Protein AF-A0A6F8TXB1-F1 (afdb_monomer)

Sequence (115 aa):
MKSAGVFAMDGSDTSNQTKEVLQENDIIHRHESSSLTKERLDWATYIFTMTSNHKRAIVDQYPHVADKIFTLKEFVLEDPVDLDVSDPYGGSVDIYRHTYRELDSLIEALIKKLG

pLDDT: mean 81.37, std 16.85, range [35.0, 94.94]

Nearest PDB structures (foldseek):
  4pic-assembly1_B  TM=9.239E-01  e=4.698E-11  Geobacillus stearothermophilus
  4etn-assembly1_A  TM=9.297E-01  e=1.037E-09  Bacillus subtilis
  4kk4-assembly1_A  TM=9.295E-01  e=7.984E-09  Bacillus subtilis subsp. subtilis str. 168
  1u2p-assembly1_A  TM=8.370E-01  e=1.551E-05  Mycobacterium tuberculosis
  3js5-assembly1_A  TM=8.436E-01  e=2.626E-05  Entamoeba histolytica HM-1:IMSS

Solvent-accessible surface area (backbone atoms only — not comparable to full-atom values): 7038 Å² total; per-residue (Å²): 140,87,78,62,35,97,80,47,65,76,85,68,79,78,52,70,49,57,52,51,51,31,58,78,66,75,51,83,84,80,80,70,63,33,72,72,47,70,70,58,60,70,70,46,80,66,42,76,28,58,26,59,66,58,42,47,57,48,32,77,76,39,62,92,45,56,92,38,52,38,25,52,41,64,68,56,42,92,80,61,94,60,44,54,64,69,79,38,82,96,56,56,56,69,42,39,49,49,36,47,54,53,50,52,55,50,50,54,46,42,51,67,73,77,106

Mean predicted aligned error: 7.18 Å

Radius of gyration: 14.64 Å; Cα contacts (8 Å, |Δi|>4): 111; chains: 1; bounding box: 31×29×36 Å

Foldseek 3Di:
DDDEDQDDDFPDDDDPLLVVLCVVVVHDDPDGHDHDDPVVLVPDQAAEDQAPVSQVVCCVVPVVSVVRYAHLCVVQDPDDPHRHQDDQPPHDSVSVNVSVVVVVVSVVSVVVVVD

Structure (mmCIF, N/CA/C/O backbone):
data_AF-A0A6F8TXB1-F1
#
_entry.id   AF-A0A6F8TXB1-F1
#
loop_
_atom_site.group_PDB
_atom_site.id
_atom_site.type_symbol
_atom_site.label_atom_id
_atom_site.label_alt_id
_atom_site.label_comp_id
_atom_site.label_asym_id
_atom_site.label_entity_id
_atom_site.label_seq_id
_atom_site.pdbx_PDB_ins_code
_atom_site.Cartn_x
_atom_site.Cartn_y
_atom_site.Cartn_z
_atom_site.occupancy
_atom_site.B_iso_or_equiv
_atom_site.auth_seq_id
_atom_site.auth_comp_id
_atom_site.auth_asym_id
_atom_site.auth_atom_id
_atom_site.pdbx_PDB_model_num
ATOM 1 N N . MET A 1 1 ? -14.865 1.362 -6.107 1.00 48.09 1 MET A N 1
ATOM 2 C CA . MET A 1 1 ? -13.529 1.499 -5.489 1.00 48.09 1 MET A CA 1
ATOM 3 C C . MET A 1 1 ? -12.995 2.887 -5.830 1.00 48.09 1 MET A C 1
ATOM 5 O O . MET A 1 1 ? -13.197 3.317 -6.959 1.00 48.09 1 MET A O 1
ATOM 9 N N . LYS A 1 2 ? -12.398 3.615 -4.882 1.00 49.03 2 LYS A N 1
ATOM 10 C CA . LYS A 1 2 ? -11.694 4.881 -5.152 1.00 49.03 2 LYS A CA 1
ATOM 11 C C . LYS A 1 2 ? -10.253 4.719 -4.668 1.00 49.03 2 LYS A C 1
ATOM 13 O O . LYS A 1 2 ? -10.065 4.294 -3.535 1.00 49.03 2 LYS A O 1
ATOM 18 N N . SER A 1 3 ? -9.279 5.026 -5.522 1.00 49.12 3 SER A N 1
ATOM 19 C CA . SER A 1 3 ? -7.849 5.017 -5.186 1.00 49.12 3 SER A CA 1
ATOM 20 C C . SER A 1 3 ? -7.360 6.458 -5.005 1.00 49.12 3 SER A C 1
ATOM 22 O O . SER A 1 3 ? -7.830 7.359 -5.704 1.00 49.12 3 SER A O 1
ATOM 24 N N . ALA A 1 4 ? -6.478 6.690 -4.034 1.00 52.03 4 ALA A N 1
ATOM 25 C CA . ALA A 1 4 ? -5.829 7.973 -3.778 1.00 52.03 4 ALA A CA 1
ATOM 26 C C . ALA A 1 4 ? -4.355 7.707 -3.454 1.00 52.03 4 ALA A C 1
ATOM 28 O O . ALA A 1 4 ? -4.048 6.836 -2.641 1.00 52.03 4 ALA A O 1
ATOM 29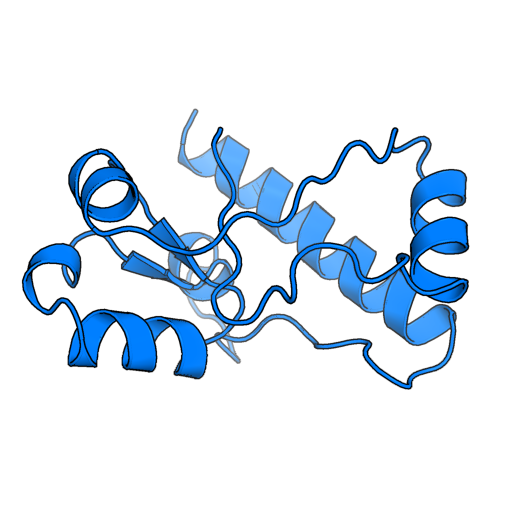 N N . GLY A 1 5 ? -3.449 8.428 -4.111 1.00 42.28 5 GLY A N 1
ATOM 30 C CA . GLY A 1 5 ? -2.013 8.299 -3.877 1.00 42.28 5 GLY A CA 1
ATOM 31 C C . GLY A 1 5 ? -1.552 9.289 -2.813 1.00 42.28 5 GLY A C 1
ATOM 32 O O . GLY A 1 5 ? -1.950 10.450 -2.834 1.00 42.28 5 GLY A O 1
ATOM 33 N N . VAL A 1 6 ? -0.692 8.842 -1.898 1.00 41.38 6 VAL A N 1
ATOM 34 C CA . VAL A 1 6 ? -0.116 9.693 -0.836 1.00 41.38 6 VAL A CA 1
ATOM 35 C C . VAL A 1 6 ? 0.968 10.633 -1.390 1.00 41.38 6 VAL A C 1
ATOM 37 O O . VAL A 1 6 ? 1.240 11.672 -0.803 1.00 41.38 6 VAL A O 1
ATOM 40 N N . PHE A 1 7 ? 1.527 10.315 -2.564 1.00 37.28 7 PHE A N 1
ATOM 41 C CA . PHE A 1 7 ? 2.569 11.094 -3.251 1.00 37.28 7 PHE A CA 1
ATOM 42 C C . PHE A 1 7 ? 2.355 11.169 -4.766 1.00 37.28 7 PHE A C 1
ATOM 44 O O . PHE A 1 7 ? 3.303 11.160 -5.549 1.00 37.28 7 PHE A O 1
ATOM 51 N N . ALA A 1 8 ? 1.103 11.193 -5.213 1.00 38.09 8 ALA A N 1
ATOM 52 C CA . ALA A 1 8 ? 0.847 11.263 -6.638 1.00 38.09 8 ALA A CA 1
ATOM 53 C C . ALA A 1 8 ? 0.998 12.715 -7.120 1.00 38.09 8 ALA A C 1
ATOM 55 O O . ALA A 1 8 ? 0.171 13.564 -6.797 1.00 38.09 8 ALA A O 1
ATOM 56 N N . MET A 1 9 ? 2.072 13.008 -7.864 1.00 35.09 9 MET A N 1
ATOM 57 C CA . MET A 1 9 ? 2.130 14.229 -8.667 1.00 35.09 9 MET A CA 1
ATOM 58 C C . MET A 1 9 ? 1.059 14.115 -9.752 1.00 35.09 9 MET A C 1
ATOM 60 O O . MET A 1 9 ? 1.071 13.173 -10.547 1.00 35.09 9 MET A O 1
ATOM 64 N N . ASP A 1 10 ? 0.123 15.058 -9.771 1.00 35.00 10 ASP A N 1
ATOM 65 C CA . ASP A 1 10 ? -0.870 15.152 -10.835 1.00 35.00 10 ASP A CA 1
ATOM 66 C C . ASP A 1 10 ? -0.149 15.290 -12.192 1.00 35.00 10 ASP A C 1
ATOM 68 O O . ASP A 1 10 ? 0.649 16.206 -12.397 1.00 35.00 10 ASP A O 1
ATOM 72 N N . GLY A 1 11 ? -0.414 14.365 -13.122 1.00 40.94 11 GLY A N 1
ATOM 73 C CA . GLY A 1 11 ? 0.029 14.466 -14.517 1.00 40.94 11 GLY A CA 1
ATOM 74 C C . GLY A 1 11 ? 1.402 13.882 -14.880 1.00 40.94 11 GLY A C 1
ATOM 75 O O . GLY A 1 11 ? 1.875 14.165 -15.981 1.00 40.94 11 GLY A O 1
ATOM 76 N N . SER A 1 12 ? 2.053 13.071 -14.036 1.00 46.84 12 SER A N 1
ATOM 77 C CA . SER A 1 12 ? 3.241 12.326 -14.485 1.00 46.84 12 SER A CA 1
ATOM 78 C C . SER A 1 12 ? 2.849 11.171 -15.415 1.00 46.84 12 SER A C 1
ATOM 80 O O . SER A 1 12 ? 2.021 10.328 -15.075 1.00 46.84 12 SER A O 1
ATOM 82 N N . ASP A 1 13 ? 3.435 11.146 -16.616 1.00 55.12 13 ASP A N 1
ATOM 83 C CA . ASP A 1 13 ? 3.264 10.039 -17.557 1.00 55.12 13 ASP A CA 1
ATOM 84 C C . ASP A 1 13 ? 3.815 8.752 -16.921 1.00 55.12 13 ASP A C 1
ATOM 86 O O . ASP A 1 13 ? 4.938 8.720 -16.409 1.00 55.12 13 ASP A O 1
ATOM 90 N N . THR A 1 14 ? 2.999 7.702 -16.913 1.00 65.44 14 THR A N 1
ATOM 91 C CA . THR A 1 14 ? 3.353 6.389 -16.369 1.00 65.44 14 THR A CA 1
ATOM 92 C C . THR A 1 14 ? 4.638 5.881 -17.039 1.00 65.44 14 THR A C 1
ATOM 94 O O . THR A 1 14 ? 4.778 5.985 -18.261 1.00 65.44 14 THR A O 1
ATOM 97 N N . SER A 1 15 ? 5.589 5.340 -16.260 1.00 74.44 15 SER A N 1
ATOM 98 C CA . SER A 1 15 ? 6.874 4.854 -16.791 1.00 74.44 15 SER A CA 1
ATOM 99 C C . SER A 1 15 ? 6.666 3.825 -17.910 1.00 74.44 15 SER A C 1
ATOM 101 O O . SER A 1 15 ? 5.671 3.093 -17.923 1.00 74.44 15 SER A O 1
ATOM 103 N N . ASN A 1 16 ? 7.604 3.748 -18.861 1.00 78.38 16 ASN A N 1
ATOM 104 C CA . ASN A 1 16 ? 7.507 2.798 -19.977 1.00 78.38 16 ASN A CA 1
ATOM 105 C C . ASN A 1 16 ? 7.383 1.349 -19.481 1.00 78.38 16 ASN A C 1
ATOM 107 O O . ASN A 1 16 ? 6.616 0.577 -20.044 1.00 78.3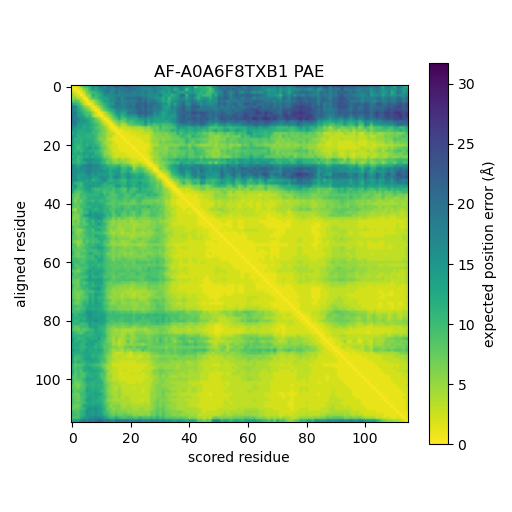8 16 ASN A O 1
ATOM 111 N N . GLN A 1 17 ? 8.068 1.015 -18.385 1.00 80.19 17 GLN A N 1
ATOM 112 C CA . GLN A 1 17 ? 7.998 -0.291 -17.738 1.00 80.19 17 GLN A CA 1
ATOM 113 C C . GLN A 1 17 ? 6.595 -0.582 -17.196 1.00 80.19 17 GLN A C 1
ATOM 115 O O . GLN A 1 17 ? 6.071 -1.669 -17.413 1.00 80.19 17 GLN A O 1
ATOM 120 N N . THR A 1 18 ? 5.946 0.388 -16.544 1.00 79.31 18 THR A N 1
ATOM 121 C CA . THR A 1 18 ? 4.557 0.213 -16.103 1.00 79.31 18 THR A CA 1
ATOM 122 C C . THR A 1 18 ? 3.614 0.061 -17.297 1.00 79.31 18 THR A C 1
ATOM 124 O O . THR A 1 18 ? 2.731 -0.789 -17.256 1.00 79.31 18 THR A O 1
ATOM 127 N N . LYS A 1 19 ? 3.794 0.830 -18.382 1.00 80.31 19 LYS A N 1
ATOM 128 C CA . LYS A 1 19 ? 2.977 0.679 -19.603 1.00 80.31 19 LYS A CA 1
ATOM 129 C C . LYS A 1 19 ? 3.106 -0.724 -20.200 1.00 80.31 19 LYS A C 1
ATOM 131 O O . LYS A 1 19 ? 2.087 -1.307 -20.554 1.00 80.31 19 LYS A O 1
ATOM 136 N N . GLU A 1 20 ? 4.324 -1.258 -20.272 1.00 83.31 20 GLU A N 1
ATOM 137 C CA . GLU A 1 20 ? 4.602 -2.610 -20.775 1.00 83.31 20 GLU A CA 1
ATOM 138 C C . GLU A 1 20 ? 3.883 -3.671 -19.935 1.00 83.31 20 GLU A C 1
ATOM 140 O O . GLU A 1 20 ? 3.090 -4.441 -20.469 1.00 83.31 20 GLU A O 1
ATOM 145 N N . VAL A 1 21 ? 4.054 -3.648 -18.610 1.00 84.25 21 VAL A N 1
ATOM 146 C CA . VAL A 1 21 ? 3.416 -4.633 -17.719 1.00 84.25 21 VAL A CA 1
ATOM 147 C C . VAL A 1 21 ? 1.887 -4.532 -17.740 1.00 84.25 21 VAL A C 1
ATOM 149 O O . VAL A 1 21 ? 1.204 -5.552 -17.691 1.00 84.25 21 VAL A O 1
ATOM 152 N N . LEU A 1 22 ? 1.318 -3.329 -17.856 1.00 84.19 22 LEU A N 1
ATOM 153 C CA . LEU A 1 22 ? -0.135 -3.167 -17.974 1.00 84.19 22 LEU A CA 1
ATOM 154 C C . LEU A 1 22 ? -0.674 -3.700 -19.308 1.00 84.19 22 LEU A C 1
ATOM 156 O O . LEU A 1 22 ? -1.735 -4.320 -19.321 1.00 84.19 22 LEU A O 1
ATOM 160 N N . GLN A 1 23 ? 0.052 -3.490 -20.411 1.00 84.44 23 GLN A N 1
ATOM 161 C CA . GLN A 1 23 ? -0.303 -4.047 -21.720 1.00 84.44 23 GLN A CA 1
ATOM 162 C C . GLN A 1 23 ? -0.225 -5.576 -21.729 1.00 84.44 23 GLN A C 1
ATOM 164 O O . GLN A 1 23 ? -1.124 -6.213 -22.265 1.00 84.44 23 GLN A O 1
ATOM 169 N N . GLU A 1 24 ? 0.800 -6.164 -21.103 1.00 87.44 24 GLU A N 1
ATOM 170 C CA . GLU A 1 24 ? 0.957 -7.624 -20.976 1.00 87.44 24 GLU A CA 1
ATOM 171 C C . GLU A 1 24 ? -0.212 -8.305 -20.256 1.00 87.44 24 GLU A C 1
ATOM 173 O O . GLU A 1 24 ? -0.450 -9.492 -20.468 1.00 87.44 24 GLU A O 1
ATOM 178 N N . ASN A 1 25 ? -0.924 -7.568 -19.402 1.00 82.19 25 ASN A N 1
ATOM 179 C CA . ASN A 1 25 ? -2.015 -8.087 -18.580 1.00 82.19 25 ASN A CA 1
ATOM 180 C C . ASN A 1 25 ? -3.390 -7.531 -18.995 1.00 82.19 25 ASN A C 1
ATOM 182 O O . ASN A 1 25 ? -4.342 -7.609 -18.221 1.00 82.19 25 ASN A O 1
ATOM 186 N N . ASP A 1 26 ? -3.496 -6.943 -20.194 1.00 82.44 26 ASP A N 1
ATOM 187 C CA . ASP A 1 26 ? -4.734 -6.377 -20.753 1.00 82.44 26 ASP A CA 1
ATOM 188 C C . ASP A 1 26 ? -5.427 -5.341 -19.837 1.00 82.44 26 ASP A C 1
ATOM 190 O O . ASP A 1 26 ? -6.646 -5.133 -19.880 1.00 82.44 26 ASP A O 1
ATOM 194 N N . ILE A 1 27 ? -4.649 -4.636 -19.008 1.00 76.69 27 ILE A N 1
ATOM 195 C CA . ILE A 1 27 ? -5.176 -3.640 -18.074 1.00 76.69 27 ILE A CA 1
ATOM 196 C C . ILE A 1 27 ? -5.301 -2.291 -18.776 1.00 76.69 27 ILE A C 1
ATOM 198 O O . ILE A 1 27 ? -4.318 -1.613 -19.086 1.00 76.69 27 ILE A O 1
ATOM 202 N N . ILE A 1 28 ? -6.545 -1.845 -18.962 1.00 64.12 28 ILE A N 1
ATOM 203 C CA . ILE A 1 28 ? -6.837 -0.513 -19.496 1.00 64.12 28 ILE A CA 1
ATOM 204 C C . ILE A 1 28 ? -6.487 0.542 -18.441 1.00 64.12 28 ILE A C 1
ATOM 206 O O . ILE A 1 28 ? -7.230 0.783 -17.488 1.00 64.12 28 ILE A O 1
ATOM 210 N N . HIS A 1 29 ? -5.361 1.221 -18.641 1.00 56.78 29 HIS A N 1
ATOM 211 C CA . HIS A 1 29 ? -4.914 2.294 -17.764 1.00 56.78 29 HIS A CA 1
ATOM 212 C C . HIS A 1 29 ? -5.701 3.592 -18.016 1.00 56.78 29 HIS A C 1
ATOM 214 O O . HIS A 1 29 ? -5.392 4.361 -18.924 1.00 56.78 29 HIS A O 1
ATOM 220 N N . ARG A 1 30 ? -6.718 3.861 -17.190 1.00 50.84 30 ARG A N 1
ATOM 221 C CA . ARG A 1 30 ? -7.267 5.214 -16.968 1.00 50.84 30 ARG A CA 1
ATOM 222 C C . ARG A 1 30 ? -7.042 5.606 -15.514 1.00 50.84 30 ARG A C 1
ATOM 224 O O . ARG A 1 30 ? -7.990 5.693 -14.738 1.00 50.84 30 ARG A O 1
ATOM 231 N N . HIS A 1 31 ? -5.785 5.762 -15.117 1.00 53.59 31 HIS A N 1
ATOM 232 C CA . HIS A 1 31 ? -5.487 6.295 -13.795 1.00 53.59 31 HIS A CA 1
ATOM 233 C C . HIS A 1 31 ? -5.436 7.814 -13.850 1.00 53.59 31 HIS A C 1
ATOM 235 O O . HIS A 1 31 ? -4.572 8.395 -14.498 1.00 53.59 31 HIS A O 1
ATOM 241 N N . GLU A 1 32 ? -6.339 8.443 -13.110 1.00 44.97 32 GLU A N 1
ATOM 242 C CA . GLU A 1 32 ? -6.087 9.769 -12.569 1.00 44.97 32 GLU A CA 1
ATOM 243 C C . GLU A 1 32 ? -5.596 9.584 -11.138 1.00 44.97 32 GLU A C 1
ATOM 245 O O . GLU A 1 32 ? -6.341 9.196 -10.228 1.00 44.97 32 GLU A O 1
ATOM 250 N N . SER A 1 33 ? -4.302 9.832 -10.954 1.00 50.78 33 SER A N 1
ATOM 251 C CA . SER A 1 33 ? -3.761 10.219 -9.660 1.00 50.78 33 SER A CA 1
ATOM 252 C C . SER A 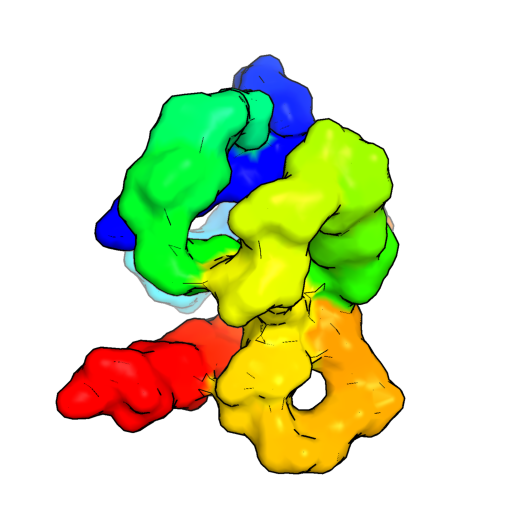1 33 ? -4.672 11.277 -9.054 1.00 50.78 33 SER A C 1
ATOM 254 O O . SER A 1 33 ? -5.047 12.238 -9.716 1.00 50.78 33 SER A O 1
ATOM 256 N N . SER A 1 34 ? -5.101 11.064 -7.817 1.00 56.62 34 SER A N 1
ATOM 257 C CA . SER A 1 34 ? -5.871 12.068 -7.101 1.00 56.62 34 SER A CA 1
ATOM 258 C C . SER A 1 34 ? -5.303 12.225 -5.712 1.00 56.62 34 SER A C 1
ATOM 260 O O . SER A 1 34 ? -5.058 11.239 -5.009 1.00 56.62 34 SER A O 1
ATOM 262 N N . SER A 1 35 ? -5.089 13.486 -5.352 1.00 67.88 35 SER A N 1
ATOM 263 C CA . SER A 1 35 ? -4.607 13.870 -4.036 1.00 67.88 35 SER A CA 1
ATOM 264 C C . SER A 1 35 ? -5.512 13.307 -2.939 1.00 67.88 35 SER A C 1
ATOM 266 O O . SER A 1 35 ? -6.741 13.240 -3.072 1.00 67.88 35 SER A O 1
ATOM 268 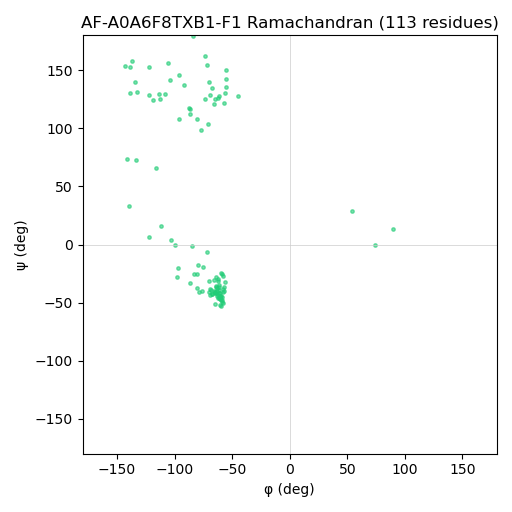N N . LEU A 1 36 ? -4.889 12.899 -1.837 1.00 73.62 36 LEU A N 1
ATOM 269 C CA . LEU A 1 36 ? -5.594 12.499 -0.630 1.00 73.62 36 LEU A CA 1
ATOM 270 C C . LEU A 1 36 ? -6.329 13.715 -0.046 1.00 73.62 36 LEU A C 1
ATOM 272 O O . LEU A 1 36 ? -5.714 14.746 0.209 1.00 73.62 36 LEU A O 1
ATOM 276 N N . THR A 1 37 ? -7.640 13.600 0.180 1.00 80.50 37 THR A N 1
ATOM 277 C CA . THR A 1 37 ? -8.427 14.646 0.852 1.00 80.50 37 THR A CA 1
ATOM 278 C C . THR A 1 37 ? -9.106 14.088 2.094 1.00 80.50 37 THR A C 1
ATOM 280 O O . THR A 1 37 ? -9.425 12.895 2.160 1.00 80.50 37 THR A O 1
ATOM 283 N N . LYS A 1 38 ? -9.362 14.957 3.078 1.00 83.75 38 LYS A N 1
ATOM 284 C CA . LYS A 1 38 ? -10.034 14.571 4.325 1.00 83.75 38 LYS A CA 1
ATOM 285 C C . LYS A 1 38 ? -11.413 13.966 4.055 1.00 83.75 38 LYS A C 1
ATOM 287 O O . LYS A 1 38 ? -11.779 12.977 4.673 1.00 83.75 38 LYS A O 1
ATOM 292 N N . GLU A 1 39 ? -12.151 14.492 3.085 1.00 84.62 39 GLU A N 1
ATOM 293 C CA . GLU A 1 39 ? -13.489 14.006 2.732 1.00 84.62 39 GLU A CA 1
ATOM 294 C C . GLU A 1 39 ? -13.449 12.566 2.207 1.00 84.62 39 GLU A C 1
ATOM 296 O O . GLU A 1 39 ? -14.346 11.770 2.488 1.00 84.62 39 GLU A O 1
ATOM 301 N N . ARG A 1 40 ? -12.397 12.205 1.458 1.00 82.88 40 ARG A N 1
ATOM 302 C CA . ARG A 1 40 ? -12.200 10.834 0.965 1.00 82.88 40 ARG A CA 1
ATOM 303 C C . ARG A 1 40 ? -11.848 9.879 2.098 1.00 82.88 40 ARG A C 1
ATOM 305 O O . ARG A 1 40 ? -12.366 8.765 2.124 1.00 82.88 40 ARG A O 1
ATOM 312 N N . LEU A 1 41 ? -10.996 10.330 3.018 1.00 86.38 41 LEU A N 1
ATOM 313 C CA . LEU A 1 41 ? -10.647 9.593 4.228 1.00 86.38 41 LEU A CA 1
ATOM 314 C C . LEU A 1 41 ? -11.883 9.351 5.099 1.00 86.38 41 LEU A C 1
ATOM 316 O O . LEU A 1 41 ? -12.118 8.223 5.517 1.00 86.38 41 LEU A O 1
ATOM 320 N N . ASP A 1 42 ? -12.708 10.373 5.319 1.00 86.56 42 ASP A N 1
ATOM 321 C CA . ASP A 1 42 ? -13.914 10.290 6.148 1.00 86.56 42 ASP A CA 1
ATOM 322 C C . ASP A 1 42 ? -14.953 9.334 5.541 1.00 86.56 42 ASP A C 1
ATOM 324 O O . ASP A 1 42 ? -15.522 8.515 6.261 1.00 86.56 42 ASP A O 1
ATOM 328 N N . TRP A 1 43 ? -15.135 9.367 4.217 1.00 87.81 43 TRP A N 1
ATOM 329 C CA . TRP A 1 43 ? -16.086 8.507 3.504 1.00 87.81 43 TRP A CA 1
ATOM 330 C C . TRP A 1 43 ? -15.688 7.022 3.462 1.00 87.81 43 TRP A C 1
ATOM 332 O O . TRP A 1 43 ? -16.560 6.155 3.406 1.00 87.81 43 TRP A O 1
ATOM 342 N N . ALA A 1 44 ? -14.390 6.711 3.447 1.00 86.06 44 ALA A N 1
ATOM 343 C CA . ALA A 1 44 ? -13.922 5.342 3.262 1.00 86.06 44 ALA A CA 1
ATOM 344 C C . ALA A 1 44 ? -14.277 4.438 4.456 1.00 86.06 44 ALA A C 1
ATOM 346 O O . ALA A 1 44 ? -14.044 4.808 5.608 1.00 86.06 44 ALA A O 1
ATOM 347 N N . THR A 1 45 ? -14.788 3.235 4.170 1.00 88.12 45 THR A N 1
ATOM 348 C CA . THR A 1 45 ? -14.970 2.157 5.163 1.00 88.12 45 THR A CA 1
ATOM 349 C C . THR A 1 45 ? -13.647 1.473 5.494 1.00 88.12 45 THR A C 1
ATOM 351 O O . THR A 1 45 ? -13.385 1.185 6.653 1.00 88.12 45 THR A O 1
ATOM 354 N N . TYR A 1 46 ? -12.810 1.260 4.475 1.00 89.56 46 TYR A N 1
ATOM 355 C CA . TYR A 1 46 ? -11.456 0.728 4.592 1.00 89.56 46 TYR A CA 1
ATOM 356 C C . TYR A 1 46 ? -10.512 1.559 3.726 1.00 89.56 46 TYR A C 1
ATOM 358 O O . TYR A 1 46 ? -10.861 1.941 2.605 1.00 89.56 46 TYR A O 1
ATOM 366 N N . ILE A 1 47 ? -9.321 1.830 4.247 1.00 91.62 47 ILE A N 1
ATOM 367 C CA . ILE A 1 47 ? -8.243 2.541 3.564 1.00 91.62 47 ILE A CA 1
ATOM 368 C C . ILE A 1 47 ? -7.056 1.587 3.485 1.00 91.62 47 ILE A C 1
ATOM 370 O O . ILE A 1 47 ? -6.596 1.100 4.514 1.00 91.62 47 ILE A O 1
ATOM 374 N N . PHE A 1 48 ? -6.554 1.345 2.274 1.00 92.19 48 PHE A N 1
ATOM 375 C CA . PHE A 1 48 ? -5.407 0.470 2.043 1.00 92.19 48 PHE A CA 1
ATOM 376 C C . PHE A 1 48 ? -4.207 1.265 1.537 1.00 92.19 48 PHE A C 1
ATOM 378 O O . PHE A 1 48 ? -4.307 1.971 0.533 1.00 92.19 48 PHE A O 1
ATOM 385 N N . THR A 1 49 ? -3.069 1.147 2.217 1.00 92.06 49 THR A N 1
ATOM 386 C CA . THR A 1 49 ? -1.790 1.727 1.802 1.00 92.06 49 THR A CA 1
ATOM 387 C C . THR A 1 49 ? -0.846 0.651 1.280 1.00 92.06 49 THR A C 1
ATOM 389 O O . THR A 1 49 ? -0.957 -0.528 1.612 1.00 92.06 49 THR A O 1
ATOM 392 N N . MET A 1 50 ? 0.108 1.058 0.443 1.00 91.25 50 MET A N 1
ATOM 393 C CA . MET A 1 50 ? 1.126 0.137 -0.074 1.00 91.25 50 MET A CA 1
ATOM 394 C C . MET A 1 50 ? 2.260 -0.099 0.924 1.00 91.25 50 MET A C 1
ATOM 396 O O . MET A 1 50 ? 2.893 -1.139 0.871 1.00 91.25 50 MET A O 1
ATOM 400 N N . THR A 1 51 ? 2.515 0.846 1.834 1.00 93.06 51 THR A N 1
ATOM 401 C CA . THR A 1 51 ? 3.591 0.740 2.829 1.00 93.06 51 THR A CA 1
ATOM 402 C C . THR A 1 51 ? 3.129 1.207 4.205 1.00 93.06 51 THR A C 1
ATOM 404 O O . THR A 1 51 ? 2.187 2.003 4.347 1.00 93.06 51 THR A O 1
ATOM 407 N N . SER A 1 52 ? 3.832 0.730 5.223 1.00 93.31 52 SER A N 1
ATOM 408 C CA . SER A 1 52 ? 3.728 1.120 6.625 1.00 93.31 52 SER A CA 1
ATOM 409 C C . SER A 1 52 ? 4.070 2.598 6.831 1.00 93.31 52 SER A C 1
ATOM 411 O O . SER A 1 52 ? 3.382 3.285 7.586 1.00 93.31 52 SER A O 1
ATOM 413 N N . ASN A 1 53 ? 5.047 3.132 6.090 1.00 91.31 53 ASN A N 1
ATOM 414 C CA . ASN A 1 53 ? 5.363 4.562 6.107 1.00 91.31 53 ASN A CA 1
ATOM 415 C C . ASN A 1 53 ? 4.204 5.422 5.584 1.00 91.31 53 ASN A C 1
ATOM 417 O O . ASN A 1 53 ? 3.887 6.441 6.196 1.00 91.31 53 ASN A O 1
ATOM 421 N N . HIS A 1 54 ? 3.530 5.008 4.504 1.00 90.50 54 HIS A N 1
ATOM 422 C CA . HIS A 1 54 ? 2.327 5.700 4.031 1.00 90.50 54 HIS A CA 1
ATOM 423 C C . HIS A 1 54 ? 1.201 5.655 5.068 1.00 90.50 54 HIS A C 1
ATOM 425 O O . HIS A 1 54 ? 0.574 6.681 5.327 1.00 90.50 54 HIS A O 1
ATOM 431 N N . LYS A 1 55 ? 0.972 4.493 5.697 1.00 93.62 55 LYS A N 1
ATOM 432 C CA . LYS A 1 55 ? -0.010 4.355 6.784 1.00 93.62 55 LYS A CA 1
ATOM 433 C C . LYS A 1 55 ? 0.310 5.313 7.928 1.00 93.62 55 LYS A C 1
ATOM 435 O O . LYS A 1 55 ? -0.558 6.073 8.346 1.00 93.62 55 LYS A O 1
ATOM 440 N N . ARG A 1 56 ? 1.559 5.313 8.397 1.00 93.50 56 ARG A N 1
ATOM 441 C CA . ARG A 1 56 ? 2.015 6.167 9.497 1.00 93.50 56 ARG A CA 1
ATOM 442 C C . ARG A 1 56 ? 1.850 7.648 9.175 1.00 93.50 56 ARG A C 1
ATOM 444 O O . ARG A 1 56 ? 1.276 8.361 9.984 1.00 93.50 56 ARG A O 1
ATOM 451 N N . ALA A 1 57 ? 2.266 8.087 7.988 1.00 91.75 57 ALA A N 1
ATOM 452 C CA . ALA A 1 57 ? 2.114 9.479 7.569 1.00 91.75 57 ALA A CA 1
ATOM 453 C C . ALA A 1 57 ? 0.643 9.934 7.585 1.00 91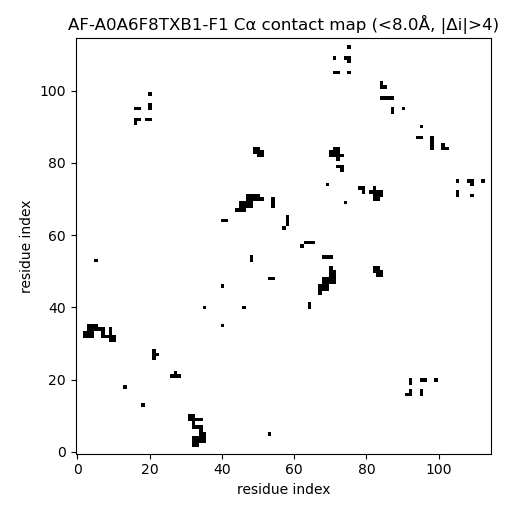.75 57 ALA A C 1
ATOM 455 O O . ALA A 1 57 ? 0.342 11.035 8.044 1.00 91.75 57 ALA A O 1
ATOM 456 N N . ILE A 1 58 ? -0.281 9.075 7.135 1.00 91.25 58 ILE A N 1
ATOM 457 C CA . ILE A 1 58 ? -1.717 9.377 7.170 1.00 91.25 58 ILE A CA 1
ATOM 458 C C . ILE A 1 58 ? -2.239 9.399 8.607 1.00 91.25 58 ILE A C 1
ATOM 460 O O . ILE A 1 58 ? -2.989 10.306 8.942 1.00 91.25 58 ILE A O 1
ATOM 464 N N . VAL A 1 59 ? -1.860 8.443 9.459 1.00 93.94 59 VAL A N 1
ATOM 465 C CA . VAL A 1 59 ? -2.313 8.393 10.862 1.00 93.94 59 VAL A CA 1
ATOM 466 C C . VAL A 1 59 ? -1.786 9.579 11.667 1.00 93.94 59 VAL A C 1
ATOM 468 O O . VAL A 1 59 ? -2.539 10.167 12.439 1.00 93.94 59 VAL A O 1
ATOM 471 N N . ASP A 1 60 ? -0.530 9.973 11.452 1.00 93.38 60 ASP A N 1
ATOM 472 C CA . ASP A 1 60 ? 0.079 11.133 12.110 1.00 93.38 60 ASP A CA 1
ATOM 473 C C . ASP A 1 60 ? -0.669 12.432 11.744 1.00 93.38 60 ASP A C 1
ATOM 475 O O . ASP A 1 60 ? -0.827 13.320 12.583 1.00 93.38 60 ASP A O 1
ATOM 479 N N . GLN A 1 61 ? -1.177 12.534 10.509 1.00 91.62 61 GLN A N 1
ATOM 480 C CA . GLN A 1 61 ? -1.940 13.692 10.031 1.00 91.62 61 GLN A CA 1
ATOM 481 C C . GLN A 1 61 ? -3.447 13.615 10.343 1.00 91.62 61 GLN A C 1
ATOM 483 O O . GLN A 1 61 ? -4.085 14.641 10.586 1.00 91.62 61 GLN A O 1
ATOM 488 N N . TYR A 1 62 ? -4.022 12.412 10.347 1.00 92.25 62 TYR A N 1
ATOM 489 C CA . TYR A 1 62 ? -5.450 12.134 10.514 1.00 92.25 62 TYR A CA 1
ATOM 490 C C . TYR A 1 62 ? -5.668 10.992 11.521 1.00 92.25 62 TYR A C 1
ATOM 492 O O . TYR A 1 62 ? -6.062 9.887 11.142 1.00 92.25 62 TYR A O 1
ATOM 500 N N . PRO A 1 63 ? -5.465 11.228 12.829 1.00 93.88 63 PRO A N 1
ATOM 501 C CA . PRO A 1 63 ? -5.531 10.160 13.830 1.00 93.88 63 PRO A CA 1
ATOM 502 C C . PRO A 1 63 ? -6.887 9.442 13.895 1.00 93.88 63 PRO A C 1
ATOM 504 O O . PRO A 1 63 ? -6.965 8.290 14.312 1.00 93.88 63 PRO A O 1
ATOM 507 N N . HIS A 1 64 ? -7.965 10.104 13.463 1.00 93.56 64 HIS A N 1
ATOM 508 C CA . HIS A 1 64 ? -9.330 9.575 13.490 1.00 93.56 64 HIS A CA 1
ATOM 509 C C . HIS A 1 64 ? -9.603 8.465 12.467 1.00 93.56 64 HIS A C 1
ATOM 511 O O . HIS A 1 64 ? -10.698 7.918 12.487 1.00 93.56 64 HIS A O 1
ATOM 517 N N . VAL A 1 65 ? -8.661 8.156 11.566 1.00 94.44 65 VAL A N 1
ATOM 518 C CA . VAL A 1 65 ? -8.794 7.029 10.623 1.00 94.44 65 VAL A CA 1
ATOM 519 C C . VAL A 1 65 ? -7.972 5.803 11.014 1.00 94.44 65 VAL A C 1
ATOM 521 O O . VAL A 1 65 ? -7.933 4.837 10.255 1.00 94.44 65 VAL A O 1
ATOM 524 N N . ALA A 1 66 ? -7.294 5.835 12.166 1.00 94.31 66 ALA A N 1
ATOM 525 C CA . ALA A 1 66 ? -6.372 4.786 12.602 1.00 94.31 66 ALA A CA 1
ATOM 526 C C . ALA A 1 66 ? -7.020 3.392 12.713 1.00 94.31 66 ALA A C 1
ATOM 528 O O . ALA A 1 66 ? -6.338 2.385 12.544 1.00 94.31 66 ALA A O 1
ATOM 529 N N . ASP A 1 67 ? -8.325 3.333 12.968 1.00 94.75 67 ASP A N 1
ATOM 530 C CA . ASP A 1 67 ? -9.129 2.114 13.090 1.00 94.75 67 ASP A CA 1
ATOM 531 C C . ASP A 1 67 ? -9.536 1.499 11.742 1.00 94.75 67 ASP A C 1
ATOM 533 O O . ASP A 1 67 ? -9.903 0.326 11.683 1.00 94.75 67 ASP A O 1
ATOM 537 N N . LYS A 1 68 ? -9.458 2.274 10.657 1.00 93.81 68 LYS A N 1
ATOM 538 C CA . LYS A 1 68 ? -9.905 1.866 9.318 1.00 93.81 68 LYS A CA 1
ATOM 539 C C . LYS A 1 68 ? -8.821 1.919 8.245 1.00 93.81 68 LYS A C 1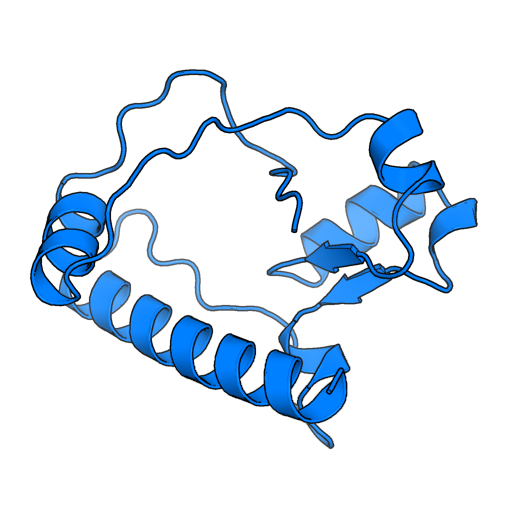
ATOM 541 O O . LYS A 1 68 ? -9.123 1.728 7.065 1.00 93.81 68 LYS A O 1
ATOM 546 N N . ILE A 1 69 ? -7.575 2.183 8.633 1.00 94.50 69 ILE A N 1
ATOM 547 C CA . ILE A 1 69 ? -6.417 2.217 7.739 1.00 94.50 69 ILE A CA 1
ATOM 548 C C . ILE A 1 69 ? -5.493 1.025 7.961 1.00 94.50 69 ILE A C 1
ATOM 550 O O . ILE A 1 69 ? -5.054 0.744 9.077 1.00 94.50 69 ILE A O 1
ATOM 554 N N . PHE A 1 70 ? -5.154 0.364 6.860 1.00 94.94 70 PHE A N 1
ATOM 555 C CA . PHE A 1 70 ? -4.317 -0.822 6.832 1.00 94.94 70 PHE A CA 1
ATOM 556 C C . PHE A 1 70 ? -3.338 -0.749 5.652 1.00 94.94 70 PHE A C 1
ATOM 558 O O . PHE A 1 70 ? -3.641 -0.129 4.639 1.00 94.94 70 PHE A O 1
ATOM 565 N N . THR A 1 71 ? -2.180 -1.389 5.724 1.00 94.88 71 THR A N 1
ATOM 566 C CA . THR A 1 71 ? -1.421 -1.797 4.555 1.00 94.88 71 THR A CA 1
ATOM 567 C C . THR A 1 71 ? -2.146 -2.958 3.888 1.00 94.88 71 THR A C 1
ATOM 569 O O . THR A 1 71 ? -2.910 -3.699 4.514 1.00 94.88 71 THR A O 1
ATOM 572 N N . LEU A 1 72 ? -1.936 -3.129 2.587 1.00 94.06 72 LEU A N 1
ATOM 573 C CA . LEU A 1 72 ? -2.594 -4.213 1.868 1.00 94.06 72 LEU A CA 1
ATOM 574 C C . LEU A 1 72 ? -2.201 -5.583 2.449 1.00 94.06 72 LEU A C 1
ATOM 576 O O . LEU A 1 72 ? -3.074 -6.401 2.728 1.00 94.06 72 LEU A O 1
ATOM 580 N N . LYS A 1 73 ? -0.902 -5.791 2.704 1.00 94.62 73 LYS A N 1
ATOM 581 C CA . LYS A 1 73 ? -0.367 -7.029 3.286 1.00 94.62 73 LYS A CA 1
ATOM 582 C C . LYS A 1 73 ? -0.904 -7.299 4.689 1.00 94.62 73 LYS A C 1
ATOM 584 O O . LYS A 1 73 ? -1.352 -8.415 4.932 1.00 94.62 73 LYS A O 1
ATOM 589 N N . GLU A 1 74 ? -0.922 -6.302 5.581 1.00 94.88 74 GLU A N 1
ATOM 590 C CA . GLU A 1 74 ? -1.406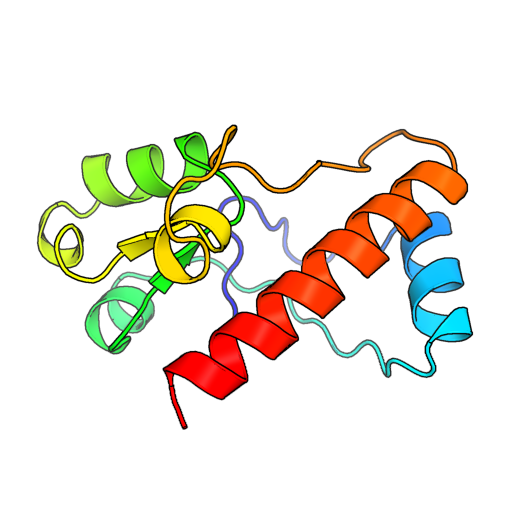 -6.513 6.957 1.00 94.88 74 GLU A CA 1
ATOM 591 C C . GLU A 1 74 ? -2.892 -6.881 7.002 1.00 94.88 74 GLU A C 1
ATOM 593 O O . GLU A 1 74 ? -3.340 -7.560 7.921 1.00 94.88 74 GLU A O 1
ATOM 598 N N . PHE A 1 75 ? -3.673 -6.433 6.014 1.00 94.25 75 PHE A N 1
ATOM 599 C CA . PHE A 1 75 ? -5.091 -6.745 5.972 1.00 94.25 75 PHE A CA 1
ATOM 600 C C . PHE A 1 75 ? -5.371 -8.143 5.423 1.00 94.25 75 PHE A C 1
ATOM 602 O O . PHE A 1 75 ? -6.308 -8.790 5.885 1.00 94.25 75 PHE A O 1
ATOM 609 N N . VAL A 1 76 ? -4.619 -8.613 4.425 1.00 94.50 76 VAL A N 1
ATOM 610 C CA . VAL A 1 76 ? -4.943 -9.866 3.716 1.00 94.50 76 VAL A CA 1
ATOM 611 C C . VAL A 1 76 ? -4.166 -11.082 4.216 1.00 94.50 76 VAL A C 1
ATOM 613 O O . VAL A 1 76 ? -4.688 -12.190 4.122 1.00 94.50 76 VAL A O 1
ATOM 616 N N . LEU A 1 77 ? -2.962 -10.895 4.761 1.00 93.38 77 LEU A N 1
ATOM 617 C CA . LEU A 1 77 ? -2.090 -11.977 5.227 1.00 93.38 77 LEU A CA 1
ATOM 618 C C . LEU A 1 77 ? -2.258 -12.211 6.735 1.00 93.38 77 LEU A C 1
ATOM 620 O O . LEU A 1 77 ? -2.496 -11.271 7.487 1.00 93.38 77 LEU A O 1
ATOM 624 N N . GLU A 1 78 ? -2.135 -13.464 7.182 1.00 89.81 78 GLU A N 1
ATOM 625 C CA . GLU A 1 78 ? -2.254 -13.813 8.609 1.00 89.81 78 GLU A CA 1
ATOM 626 C C . GLU A 1 78 ? -0.978 -13.507 9.406 1.00 89.81 78 GLU A C 1
ATOM 628 O O . GLU A 1 78 ? -1.066 -13.002 10.521 1.00 89.81 78 GLU A O 1
ATOM 633 N N . ASP A 1 79 ? 0.196 -13.783 8.828 1.00 91.38 79 ASP A N 1
ATOM 634 C CA . ASP A 1 79 ? 1.507 -13.524 9.442 1.00 91.38 79 ASP A CA 1
ATOM 635 C C . ASP A 1 79 ? 2.508 -13.029 8.379 1.00 91.38 79 ASP A C 1
ATOM 637 O O . ASP A 1 79 ? 3.334 -13.791 7.865 1.00 91.38 79 ASP A O 1
ATOM 641 N N . PRO A 1 80 ? 2.363 -11.773 7.921 1.00 89.62 80 PRO A N 1
ATOM 642 C CA . PRO A 1 80 ? 3.239 -11.210 6.906 1.00 89.62 80 PRO A CA 1
ATOM 643 C C . PRO A 1 80 ? 4.659 -10.975 7.444 1.00 89.62 80 PRO A C 1
ATOM 645 O O . PRO A 1 80 ? 4.851 -10.279 8.438 1.00 89.62 80 PRO A O 1
ATOM 648 N N . VAL A 1 81 ? 5.668 -11.479 6.725 1.00 90.12 81 VAL A N 1
ATOM 649 C CA . VAL A 1 81 ? 7.096 -11.220 7.020 1.00 90.12 81 VAL A CA 1
ATOM 650 C C . VAL A 1 81 ? 7.437 -9.730 6.890 1.00 90.12 81 VAL A C 1
ATOM 652 O O . VAL A 1 81 ? 8.307 -9.218 7.594 1.00 90.12 81 VAL A O 1
ATOM 655 N N . ASP A 1 82 ? 6.741 -9.032 5.995 1.00 93.12 82 ASP A N 1
ATOM 656 C CA . ASP A 1 82 ? 6.846 -7.597 5.773 1.00 93.12 82 ASP A CA 1
ATOM 657 C C . ASP A 1 82 ? 5.459 -7.010 5.442 1.00 93.12 82 ASP A C 1
ATOM 659 O O . ASP A 1 82 ? 4.584 -7.705 4.925 1.00 93.12 82 ASP A O 1
ATOM 663 N N . LEU A 1 83 ? 5.246 -5.726 5.741 1.00 93.31 83 LEU A N 1
ATOM 664 C CA . LEU A 1 83 ? 3.952 -5.055 5.549 1.00 93.31 83 LEU A CA 1
ATOM 665 C C . LEU A 1 83 ? 3.877 -4.215 4.270 1.00 93.31 83 LEU A C 1
ATOM 667 O O . LEU A 1 83 ? 2.833 -3.606 4.011 1.00 93.31 83 LEU A O 1
ATOM 671 N N . ASP A 1 84 ? 4.961 -4.172 3.497 1.00 93.88 84 ASP A N 1
ATOM 672 C CA . ASP A 1 84 ? 5.186 -3.192 2.443 1.00 93.88 84 ASP A CA 1
ATOM 673 C C . ASP A 1 84 ? 5.191 -3.882 1.075 1.00 93.88 84 ASP A C 1
ATOM 675 O O . ASP A 1 84 ? 5.883 -4.866 0.839 1.00 93.88 84 ASP A O 1
ATOM 679 N N . VAL A 1 85 ? 4.415 -3.368 0.130 1.00 91.12 85 VAL A N 1
ATOM 680 C CA . VAL A 1 85 ? 4.486 -3.809 -1.265 1.00 91.12 85 VAL A CA 1
ATOM 681 C C . VAL A 1 85 ? 5.804 -3.330 -1.872 1.00 91.12 85 VAL A C 1
ATOM 683 O O . VAL A 1 85 ? 6.216 -2.189 -1.645 1.00 91.12 85 VAL A O 1
ATOM 686 N N . SER A 1 86 ? 6.441 -4.183 -2.672 1.00 88.50 86 SER A N 1
ATOM 687 C CA . SER A 1 86 ? 7.711 -3.871 -3.328 1.00 88.50 86 SER A CA 1
ATOM 688 C C . SER A 1 86 ? 7.571 -2.688 -4.291 1.00 88.50 86 SER A C 1
ATOM 690 O O . SER A 1 86 ? 6.745 -2.730 -5.203 1.00 88.50 86 SER A O 1
ATOM 692 N N . ASP A 1 87 ? 8.406 -1.656 -4.140 1.00 85.00 87 ASP A N 1
ATOM 693 C CA . ASP A 1 87 ? 8.423 -0.494 -5.038 1.00 85.00 87 ASP A CA 1
ATOM 694 C C . ASP A 1 87 ? 9.340 -0.749 -6.256 1.00 85.00 87 ASP A C 1
ATOM 696 O O . ASP A 1 87 ? 10.550 -0.924 -6.081 1.00 85.00 87 ASP A O 1
ATOM 700 N N . PRO A 1 88 ? 8.805 -0.776 -7.493 1.00 85.38 88 PRO A N 1
ATOM 701 C CA . PRO A 1 88 ? 9.586 -1.052 -8.691 1.00 85.38 88 PRO A CA 1
ATOM 702 C C . PRO A 1 88 ? 10.284 0.191 -9.265 1.00 85.38 88 PRO A C 1
ATOM 704 O O . PRO A 1 88 ? 10.967 0.095 -10.292 1.00 85.38 88 PRO A O 1
ATOM 707 N N . TYR A 1 89 ? 10.098 1.371 -8.663 1.00 82.12 89 TYR A N 1
ATOM 708 C CA . TYR A 1 89 ? 10.570 2.638 -9.214 1.00 82.12 89 TYR A CA 1
ATOM 709 C C . TYR A 1 89 ? 12.084 2.643 -9.493 1.00 82.12 89 TYR A C 1
ATOM 711 O O . TYR A 1 89 ? 12.907 2.279 -8.657 1.00 82.12 89 TYR A O 1
ATOM 719 N N . GLY A 1 90 ? 12.467 3.063 -10.706 1.00 81.75 90 GLY A N 1
ATOM 720 C CA . GLY A 1 90 ? 13.863 3.066 -11.170 1.00 81.75 90 GLY A CA 1
ATOM 721 C C . GLY A 1 90 ? 14.452 1.689 -11.523 1.00 81.75 90 GLY A C 1
ATOM 722 O O . GLY A 1 90 ? 15.605 1.621 -11.945 1.00 81.75 90 GLY A O 1
ATOM 723 N N . GLY A 1 91 ? 13.679 0.607 -11.381 1.00 86.50 91 GLY A N 1
ATOM 724 C CA . GLY A 1 91 ? 14.100 -0.764 -11.665 1.00 86.50 91 GLY A CA 1
ATOM 725 C C . GLY A 1 91 ? 13.988 -1.204 -13.132 1.00 86.50 91 GLY A C 1
ATOM 726 O O . GLY A 1 91 ? 13.536 -0.466 -14.014 1.00 86.50 91 GLY A O 1
ATOM 727 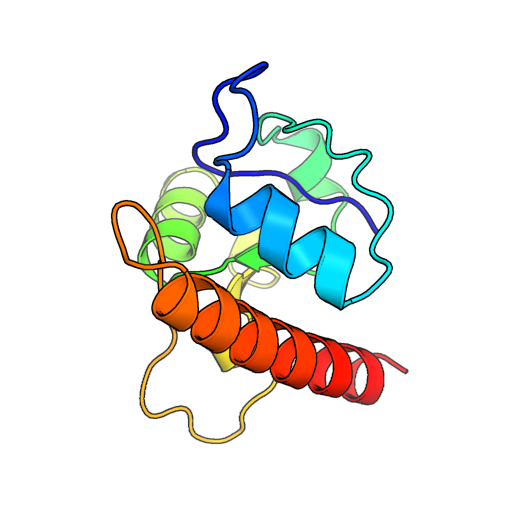N N . SER A 1 92 ? 14.389 -2.454 -13.394 1.00 90.50 92 SER A N 1
ATOM 728 C CA . SER A 1 92 ? 14.155 -3.133 -14.675 1.00 90.50 92 SER A CA 1
ATOM 729 C C . SER A 1 92 ? 12.689 -3.542 -14.827 1.00 90.50 92 SER A C 1
ATOM 731 O O . SER A 1 92 ? 11.965 -3.661 -13.842 1.00 90.50 92 SER A O 1
ATOM 733 N N . VAL A 1 93 ? 12.249 -3.824 -16.057 1.00 88.75 93 VAL A N 1
ATOM 734 C CA . VAL A 1 93 ? 10.878 -4.296 -16.318 1.00 88.75 93 VAL A CA 1
ATOM 735 C C . VAL A 1 93 ? 10.519 -5.564 -15.530 1.00 88.75 93 VAL A C 1
ATOM 737 O O . VAL A 1 93 ? 9.387 -5.704 -15.078 1.00 88.75 93 VAL A O 1
ATOM 740 N N . ASP A 1 94 ? 11.480 -6.451 -15.265 1.00 90.94 94 ASP A N 1
ATOM 741 C CA . ASP A 1 94 ? 11.236 -7.657 -14.465 1.00 90.94 94 ASP A CA 1
ATOM 742 C C . ASP A 1 94 ? 10.876 -7.341 -13.008 1.00 90.94 94 ASP A C 1
ATOM 744 O O . ASP A 1 94 ? 10.075 -8.059 -12.410 1.00 90.94 94 ASP A O 1
ATOM 748 N N . ILE A 1 95 ? 11.396 -6.239 -12.456 1.00 90.00 95 ILE A N 1
ATOM 749 C CA . ILE A 1 95 ? 10.999 -5.752 -11.128 1.00 90.00 95 ILE A CA 1
ATOM 750 C C . ILE A 1 95 ? 9.542 -5.274 -11.168 1.00 90.00 95 ILE A C 1
ATOM 752 O O . ILE A 1 95 ? 8.760 -5.642 -10.296 1.00 90.00 95 ILE A O 1
ATOM 756 N N . TYR A 1 96 ? 9.135 -4.552 -12.218 1.00 89.88 96 TYR A N 1
ATOM 757 C CA . TYR A 1 96 ? 7.732 -4.155 -12.399 1.00 89.88 96 TYR A CA 1
ATOM 758 C C . TYR A 1 96 ? 6.806 -5.370 -12.535 1.00 89.88 96 TYR A C 1
ATOM 760 O O . TYR A 1 96 ? 5.745 -5.395 -11.913 1.00 89.88 96 TYR A O 1
ATOM 768 N N . ARG A 1 97 ? 7.209 -6.405 -13.288 1.00 91.19 97 ARG A N 1
ATOM 769 C CA . ARG A 1 97 ? 6.452 -7.667 -13.393 1.00 91.19 97 ARG A CA 1
ATOM 770 C C . ARG A 1 97 ? 6.333 -8.371 -12.042 1.00 91.19 97 ARG A C 1
ATOM 772 O O . ARG A 1 97 ? 5.286 -8.939 -11.742 1.00 91.19 97 ARG A O 1
ATOM 779 N N . HIS A 1 98 ? 7.391 -8.352 -11.231 1.00 90.81 98 HIS A N 1
ATOM 780 C CA . HIS A 1 98 ? 7.368 -8.937 -9.893 1.00 90.81 98 HIS A CA 1
ATOM 781 C C . HIS A 1 98 ? 6.398 -8.195 -8.966 1.00 90.81 98 HIS A C 1
ATOM 783 O O . HIS A 1 98 ? 5.500 -8.831 -8.415 1.00 90.81 98 HIS A O 1
ATOM 789 N N . THR A 1 99 ? 6.507 -6.864 -8.877 1.00 90.69 99 THR A N 1
ATOM 790 C CA . THR A 1 99 ? 5.566 -6.032 -8.110 1.00 90.69 99 THR A CA 1
ATOM 791 C C . THR A 1 99 ? 4.128 -6.224 -8.588 1.00 90.69 99 THR A C 1
ATOM 793 O O . THR A 1 99 ? 3.211 -6.306 -7.776 1.00 90.69 99 THR A O 1
ATOM 796 N N . TYR A 1 100 ? 3.908 -6.326 -9.901 1.00 90.31 100 TYR A N 1
ATOM 797 C CA . TYR A 1 100 ? 2.579 -6.574 -10.451 1.00 90.31 100 TYR A CA 1
ATOM 798 C C . TYR A 1 100 ? 1.979 -7.887 -9.936 1.00 90.31 100 TYR A C 1
ATOM 800 O O . TYR A 1 100 ? 0.862 -7.884 -9.429 1.00 90.31 100 TYR A O 1
ATOM 808 N N . ARG A 1 101 ? 2.726 -8.997 -10.004 1.00 92.81 101 ARG A N 1
ATOM 809 C CA . ARG A 1 101 ? 2.253 -10.309 -9.522 1.00 92.81 101 ARG A CA 1
ATOM 810 C C . ARG A 1 101 ? 1.979 -10.312 -8.022 1.00 92.81 101 ARG A C 1
ATOM 812 O O . ARG A 1 101 ? 1.030 -10.953 -7.571 1.00 92.81 101 ARG A O 1
ATOM 819 N N . GLU A 1 102 ? 2.817 -9.612 -7.261 1.00 93.19 102 GLU A N 1
ATOM 820 C CA . GLU A 1 102 ? 2.607 -9.399 -5.831 1.00 93.19 102 GLU A CA 1
ATOM 821 C C . GLU A 1 102 ? 1.276 -8.674 -5.585 1.00 93.19 102 GLU A C 1
ATOM 823 O O . GLU A 1 102 ? 0.430 -9.179 -4.847 1.00 93.19 102 GLU A O 1
ATOM 828 N N . LEU A 1 103 ? 1.052 -7.536 -6.247 1.00 91.50 103 LEU A N 1
ATOM 829 C CA . LEU A 1 103 ? -0.184 -6.762 -6.126 1.00 91.50 103 LEU A CA 1
ATOM 830 C C . LEU A 1 103 ? -1.420 -7.550 -6.553 1.00 91.50 103 LEU A C 1
ATOM 832 O O . LEU A 1 103 ? -2.418 -7.525 -5.839 1.00 91.50 103 LEU A O 1
ATOM 836 N N . ASP A 1 104 ? -1.356 -8.252 -7.680 1.00 90.56 104 ASP A N 1
ATOM 837 C CA . ASP A 1 104 ? -2.466 -9.044 -8.213 1.00 90.56 104 ASP A CA 1
ATOM 838 C C . ASP A 1 104 ? -2.906 -10.120 -7.207 1.00 90.56 104 ASP A C 1
ATOM 840 O O . ASP A 1 104 ? -4.070 -10.180 -6.808 1.00 90.56 104 ASP A O 1
ATOM 844 N N . SER A 1 105 ? -1.940 -10.861 -6.653 1.00 91.88 105 SER A N 1
ATOM 845 C CA . SER A 1 105 ? -2.192 -11.873 -5.616 1.00 91.88 105 SER A CA 1
ATOM 846 C C . SER A 1 105 ? -2.817 -11.272 -4.350 1.00 91.88 105 SER A C 1
ATOM 848 O O . SER A 1 105 ? -3.742 -11.843 -3.764 1.00 91.88 105 SER A O 1
ATOM 850 N N . LEU A 1 106 ? -2.326 -10.107 -3.915 1.00 92.75 106 LEU A N 1
ATOM 851 C CA . LEU A 1 106 ? -2.849 -9.412 -2.738 1.00 92.75 106 LEU A CA 1
ATOM 852 C C . LEU A 1 106 ? -4.263 -8.861 -2.977 1.00 92.75 106 LEU A C 1
ATOM 854 O O . LEU A 1 106 ? -5.101 -8.914 -2.075 1.00 92.75 106 LEU A O 1
ATOM 858 N N . ILE A 1 107 ? -4.551 -8.356 -4.178 1.00 90.56 107 ILE A N 1
ATOM 859 C CA . ILE A 1 107 ? -5.875 -7.855 -4.564 1.00 90.56 107 ILE A CA 1
ATOM 860 C C . ILE A 1 107 ? -6.880 -9.007 -4.640 1.00 90.56 107 ILE A C 1
ATOM 862 O O . ILE A 1 107 ? -7.991 -8.873 -4.124 1.00 90.56 107 ILE A O 1
ATOM 866 N N . GLU A 1 108 ? -6.508 -10.155 -5.208 1.00 91.25 108 GLU A N 1
ATOM 867 C CA . GLU A 1 108 ? -7.370 -11.340 -5.197 1.00 91.25 108 GLU A CA 1
ATOM 868 C C . GLU A 1 108 ? -7.710 -11.791 -3.771 1.00 91.25 108 GLU A C 1
ATOM 870 O O . GLU A 1 108 ? -8.867 -12.097 -3.468 1.00 91.25 108 GLU A O 1
ATOM 875 N N . ALA A 1 109 ? -6.712 -11.829 -2.883 1.00 92.00 109 ALA A N 1
ATOM 876 C CA . ALA A 1 109 ? -6.911 -12.171 -1.477 1.00 92.00 109 ALA A CA 1
ATOM 877 C C . ALA A 1 109 ? -7.814 -11.149 -0.768 1.00 92.00 109 ALA A C 1
ATOM 879 O O . ALA A 1 109 ? -8.704 -11.531 -0.006 1.00 92.00 109 ALA A O 1
ATOM 880 N N . LEU A 1 110 ? -7.639 -9.858 -1.068 1.00 91.06 110 LEU A N 1
ATOM 881 C CA . LEU A 1 110 ? -8.484 -8.787 -0.545 1.00 91.06 110 LEU A CA 1
ATOM 882 C C . LEU A 1 110 ? -9.948 -8.977 -0.951 1.00 91.06 110 LEU A C 1
ATOM 884 O O . LEU A 1 110 ? -10.833 -8.899 -0.101 1.00 91.06 110 LEU A O 1
ATOM 888 N N . ILE A 1 111 ? -10.206 -9.246 -2.233 1.00 89.31 111 ILE A N 1
ATOM 889 C CA . ILE A 1 111 ? -11.562 -9.466 -2.751 1.00 89.31 111 ILE A CA 1
ATOM 890 C C . ILE A 1 111 ? -12.209 -10.667 -2.053 1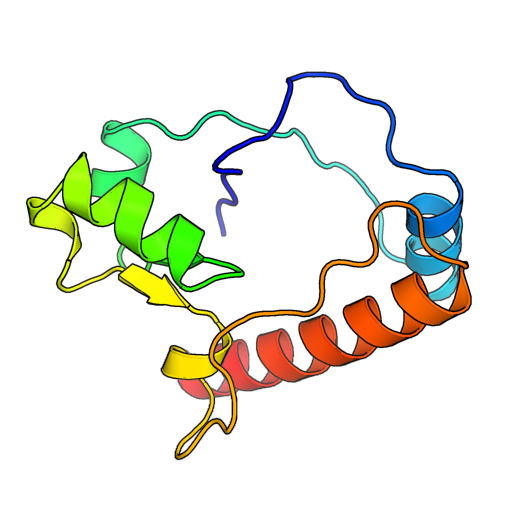.00 89.31 111 ILE A C 1
ATOM 892 O O . ILE A 1 111 ? -13.350 -10.560 -1.614 1.00 89.31 111 ILE A O 1
ATOM 896 N N . LYS A 1 112 ? -11.474 -11.774 -1.883 1.00 90.19 112 LYS A N 1
ATOM 897 C CA . LYS A 1 112 ? -11.956 -12.974 -1.170 1.00 90.19 112 LYS A CA 1
ATOM 898 C C . LYS A 1 112 ? -12.274 -12.718 0.304 1.00 90.19 112 LYS A C 1
ATOM 900 O O . LYS A 1 112 ? -13.111 -13.412 0.861 1.00 90.19 112 LYS A O 1
ATOM 905 N N . LYS A 1 113 ? -11.588 -11.769 0.945 1.00 88.19 113 LYS A N 1
ATOM 906 C CA . LYS A 1 113 ? -11.799 -11.426 2.360 1.00 88.19 113 LYS A CA 1
ATOM 907 C C . LYS A 1 113 ? -12.965 -10.453 2.571 1.00 88.19 113 LYS A C 1
ATOM 909 O O . LYS A 1 113 ? -13.517 -10.406 3.666 1.00 88.19 113 LYS A O 1
ATOM 914 N N . LEU A 1 114 ? -13.299 -9.654 1.555 1.00 83.19 114 LEU A N 1
ATOM 915 C CA . LEU A 1 114 ? -14.375 -8.657 1.603 1.00 83.19 114 LEU A CA 1
ATOM 916 C C . LEU A 1 114 ? -15.708 -9.146 1.010 1.00 83.19 114 LEU A C 1
ATOM 918 O O . LEU A 1 114 ? -16.733 -8.518 1.278 1.00 83.19 114 LEU A O 1
ATOM 922 N N . GLY A 1 115 ? -15.686 -10.190 0.175 1.00 74.00 115 GLY A N 1
ATOM 923 C CA . GLY A 1 115 ? -16.869 -10.854 -0.389 1.00 74.00 115 GLY A CA 1
ATOM 924 C C . GLY A 1 115 ? -17.331 -12.035 0.450 1.00 74.00 115 GLY A C 1
ATOM 925 O O . GLY A 1 115 ? -18.554 -12.292 0.430 1.00 74.00 115 GLY A O 1
#

Secondary structure (DSSP, 8-state):
----BTT--TTPPPPHHHHHHHHHTT--------B--HHHHHH-S-EEESSHHHHHHHHHH-GGGTTTEEEHHHHH-SS-S-SSPPP-TTS-HHHHHHHHHHHHHHHHHHHHHH-